Protein AF-D1YKJ6-F1 (afdb_monomer)

Sequence (142 aa):
MHAEGYTAFNQQAFNLIKKLLKEKDPNNTAELIDCTELFKKEPPRANMETRFTPYAMLRLFADQLPQIPDRILYLDDDIIVRKDISDFYNQDLANIELVGVLDFWGRFFFHNIHTHKTFDYLNSGVLLLNMAEIKKHNYLPK

Mean predicted aligned error: 5.77 Å

Solvent-accessible surface area (backbone atoms only — not comparable to full-atom values): 9109 Å² total; per-residue (Å²): 62,82,46,93,98,46,77,49,78,58,64,68,61,50,54,51,52,45,49,56,43,33,73,75,37,78,86,52,82,78,84,86,81,82,53,38,67,60,43,69,74,62,56,67,63,94,44,67,85,48,93,57,56,70,76,82,49,55,74,78,50,46,80,77,38,88,87,55,63,53,70,44,76,49,66,45,93,88,67,81,84,88,66,91,54,60,70,71,72,67,51,90,51,85,99,36,45,66,49,61,45,71,24,87,60,39,50,74,75,44,55,55,86,88,69,76,50,80,82,72,24,62,36,83,51,43,34,40,35,26,38,66,53,46,58,74,70,55,89,64,90,130

Foldseek 3Di:
DPDPPDDDDDPVVQVVVQVVQCVVPVPDGDDDDDCPVVCVVDPPVVPPPDPDDSVLVSVVCLLVDPVRDQKDKAADPPDDDPDDCVCVRPDDQVLNFKDAAQDPCCQPVPDPPPPPDGSPHGDPRTMIGRSVNVNVVCPDDD

Secondary structure (DSSP, 8-state):
--BTTBPPPPHHHHHHHHHHHHHH-TT--------HHHHHHS--HHHHTSS--GGGGGGGGGGG-TTS-SEEEEE-TT----S--HHHHTS--TT-SEEEEEPTTHHHH---TTT--TT--EEEEEEEEEHHHHHHH--S--

Structure (mmCIF, N/CA/C/O backbone):
data_AF-D1YKJ6-F1
#
_entry.id   AF-D1YKJ6-F1
#
loop_
_atom_site.group_PDB
_atom_site.id
_atom_site.type_symbol
_atom_site.label_atom_id
_atom_site.label_alt_id
_atom_site.label_comp_id
_atom_site.label_asym_id
_atom_site.label_entity_id
_atom_site.label_seq_id
_atom_site.pdbx_PDB_ins_code
_atom_site.Cartn_x
_atom_site.Cartn_y
_atom_site.Cartn_z
_atom_site.occupancy
_atom_site.B_iso_or_equiv
_atom_site.auth_seq_id
_atom_site.auth_comp_id
_atom_site.auth_asym_id
_atom_site.auth_atom_id
_atom_site.pdbx_PDB_model_num
ATOM 1 N N . MET A 1 1 ? 3.495 13.491 6.355 1.00 72.38 1 MET A N 1
ATOM 2 C CA . MET A 1 1 ? 4.918 13.806 6.165 1.00 72.38 1 MET A CA 1
ATOM 3 C C . MET A 1 1 ? 5.191 15.214 6.663 1.00 72.38 1 MET A C 1
ATOM 5 O O . MET A 1 1 ? 4.475 16.130 6.280 1.00 72.38 1 MET A O 1
ATOM 9 N N . HIS A 1 2 ? 6.194 15.372 7.520 1.00 72.31 2 HIS A N 1
ATOM 10 C CA . HIS A 1 2 ? 6.702 16.651 8.011 1.00 72.31 2 HIS A CA 1
ATOM 11 C C . HIS A 1 2 ? 7.989 17.005 7.248 1.00 72.31 2 HIS A C 1
ATOM 13 O O . HIS A 1 2 ? 9.096 16.899 7.777 1.00 72.31 2 HIS A O 1
ATOM 19 N N . ALA A 1 3 ? 7.845 17.369 5.973 1.00 70.25 3 ALA A N 1
ATOM 20 C CA . ALA A 1 3 ? 8.950 17.793 5.112 1.00 70.25 3 ALA A CA 1
ATOM 21 C C . ALA A 1 3 ? 8.741 19.245 4.666 1.00 70.25 3 ALA A C 1
ATOM 23 O O . ALA A 1 3 ? 7.610 19.729 4.632 1.00 70.25 3 ALA A O 1
ATOM 24 N N . GLU A 1 4 ? 9.824 19.947 4.340 1.00 74.00 4 GLU A N 1
ATOM 25 C CA . GLU A 1 4 ? 9.762 21.339 3.888 1.00 74.00 4 GLU A CA 1
ATOM 26 C C . GLU A 1 4 ? 8.826 21.476 2.675 1.00 74.00 4 GLU A C 1
ATOM 28 O O . GLU A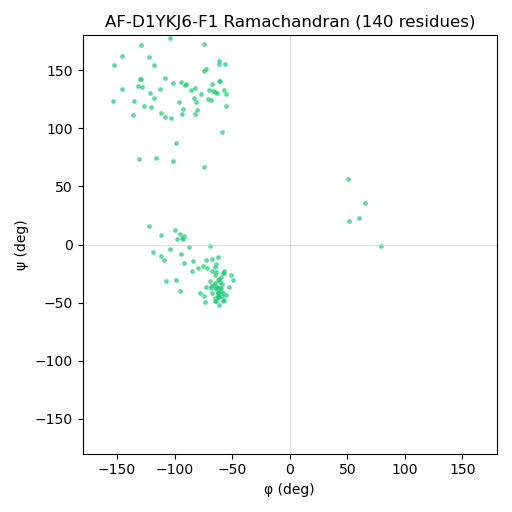 1 4 ? 8.906 20.694 1.730 1.00 74.00 4 GLU A O 1
ATOM 33 N N . GLY A 1 5 ? 7.887 22.425 2.733 1.00 78.69 5 GLY A N 1
ATOM 34 C CA . GLY A 1 5 ? 6.877 22.625 1.686 1.00 78.69 5 GLY A CA 1
ATOM 35 C C . GLY A 1 5 ? 5.680 21.662 1.714 1.00 78.69 5 GLY A C 1
ATOM 36 O O . GLY A 1 5 ? 4.764 21.837 0.913 1.00 78.69 5 GLY A O 1
ATOM 37 N N . TYR A 1 6 ? 5.627 20.695 2.641 1.00 82.38 6 TYR A N 1
ATOM 38 C CA . TYR A 1 6 ? 4.531 19.724 2.739 1.00 82.38 6 TYR A CA 1
ATOM 39 C C . TYR A 1 6 ? 3.946 19.642 4.148 1.00 82.38 6 TYR A C 1
ATOM 41 O O . TYR A 1 6 ? 4.651 19.548 5.151 1.00 82.38 6 TYR A O 1
ATOM 49 N N . THR A 1 7 ? 2.619 19.617 4.227 1.00 84.75 7 THR A N 1
ATOM 50 C CA . THR A 1 7 ? 1.893 19.436 5.487 1.00 84.75 7 THR A CA 1
ATOM 51 C C . THR A 1 7 ? 1.556 17.974 5.700 1.00 84.75 7 THR A C 1
ATOM 53 O O . THR A 1 7 ? 1.139 17.302 4.757 1.00 84.75 7 THR A O 1
ATOM 56 N N . ALA A 1 8 ? 1.673 17.49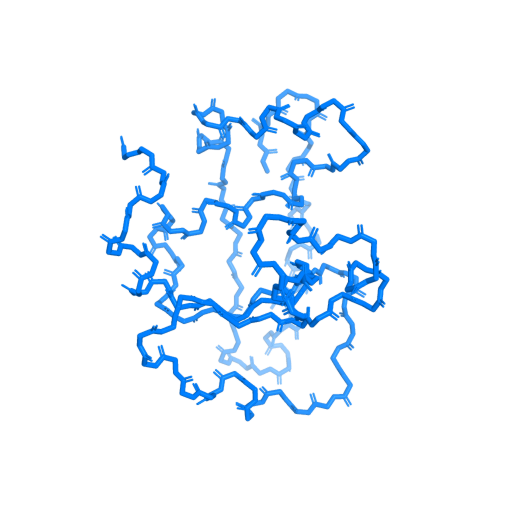2 6.937 1.00 89.00 8 ALA A N 1
ATOM 57 C CA . ALA A 1 8 ? 1.231 16.153 7.302 1.00 89.00 8 ALA A CA 1
ATOM 58 C C . ALA A 1 8 ? -0.281 15.966 7.093 1.00 89.00 8 ALA A C 1
ATOM 60 O O . ALA A 1 8 ? -1.046 16.932 7.059 1.00 89.00 8 ALA A O 1
ATOM 61 N N . PHE A 1 9 ? -0.702 14.706 6.960 1.00 91.12 9 PHE A N 1
ATOM 62 C CA . PHE A 1 9 ? -2.113 14.372 6.818 1.00 91.12 9 PHE A CA 1
ATOM 63 C C . PHE A 1 9 ? -2.899 14.815 8.059 1.00 91.12 9 PHE A C 1
ATOM 65 O O . PHE A 1 9 ? -2.419 14.707 9.188 1.00 91.12 9 PHE A O 1
ATOM 72 N N . ASN A 1 10 ? -4.107 15.336 7.851 1.00 94.00 10 ASN A N 1
ATOM 73 C CA . ASN A 1 10 ? -4.892 15.938 8.919 1.00 94.00 10 ASN A CA 1
ATOM 74 C C . ASN A 1 10 ? -5.372 14.879 9.934 1.00 94.00 10 ASN A C 1
ATOM 76 O O . ASN A 1 10 ? -6.072 13.927 9.585 1.00 94.00 10 ASN A O 1
ATOM 80 N N . GLN A 1 11 ? -5.052 15.086 11.214 1.00 95.19 11 GLN A N 1
ATOM 81 C CA . GLN A 1 11 ? -5.392 14.141 12.281 1.00 95.19 11 GLN A CA 1
ATOM 82 C C . GLN A 1 11 ? -6.906 14.013 12.522 1.00 95.19 11 GLN A C 1
ATOM 84 O O . GLN A 1 11 ? -7.391 12.929 12.840 1.00 95.19 11 GLN A O 1
ATOM 89 N N . GLN A 1 12 ? -7.670 15.098 12.369 1.00 96.81 12 GLN A N 1
ATOM 90 C CA . GLN A 1 12 ? -9.129 15.064 12.513 1.00 96.81 12 GLN A CA 1
ATOM 91 C C . GLN A 1 12 ? -9.766 14.252 11.378 1.00 96.81 12 GLN A C 1
ATOM 93 O O . GLN A 1 12 ? -10.636 13.423 11.641 1.00 96.81 12 GLN A O 1
ATOM 98 N N . ALA A 1 13 ? -9.284 14.425 10.142 1.00 96.56 13 ALA A N 1
ATOM 99 C CA . ALA A 1 13 ? -9.709 13.630 8.993 1.00 96.56 13 ALA A CA 1
ATOM 100 C C . ALA A 1 13 ? -9.379 12.141 9.188 1.00 96.56 13 ALA A C 1
ATOM 102 O O . ALA A 1 13 ? -10.246 11.290 9.000 1.00 96.56 13 ALA A O 1
ATOM 103 N N . PHE A 1 14 ? -8.168 11.816 9.655 1.00 97.06 14 PHE A N 1
ATOM 104 C CA . PHE A 1 14 ? -7.797 10.436 9.982 1.00 97.06 14 PHE A CA 1
ATOM 105 C C . PHE A 1 14 ? -8.706 9.825 11.057 1.00 97.06 14 PHE A C 1
ATOM 107 O O . PHE A 1 14 ? -9.181 8.700 10.906 1.00 97.06 14 PHE A O 1
ATOM 114 N N . ASN A 1 15 ? -9.002 10.571 12.125 1.00 97.88 15 ASN A N 1
ATOM 115 C CA . ASN A 1 15 ? -9.889 10.102 13.190 1.00 97.88 15 ASN A CA 1
ATOM 116 C C . ASN A 1 15 ? -11.315 9.841 12.678 1.00 97.88 15 ASN A C 1
ATOM 118 O O . ASN A 1 15 ? -11.943 8.870 13.102 1.00 97.88 15 ASN A O 1
ATOM 122 N N . LEU A 1 16 ? -11.809 10.666 11.748 1.00 98.00 16 LEU A N 1
ATOM 123 C CA . LEU A 1 16 ? -13.090 10.439 11.083 1.00 98.00 16 LEU A CA 1
ATOM 124 C C . LEU A 1 16 ? -13.069 9.148 10.252 1.00 98.00 16 LEU A C 1
ATOM 126 O O . LEU A 1 16 ? -13.955 8.315 10.421 1.00 98.00 16 LEU A O 1
ATOM 130 N N . ILE A 1 17 ? -12.046 8.942 9.418 1.00 97.00 17 ILE A N 1
ATOM 131 C CA . ILE A 1 17 ? -11.891 7.715 8.615 1.00 97.00 17 ILE A CA 1
ATOM 132 C C . ILE A 1 17 ? -11.851 6.482 9.523 1.00 97.00 17 ILE A C 1
ATOM 134 O O . ILE A 1 17 ? -12.603 5.530 9.321 1.00 97.00 17 ILE A O 1
ATOM 138 N N . LYS A 1 18 ? -11.025 6.515 10.573 1.00 97.94 18 LYS A N 1
ATOM 139 C CA . LYS A 1 18 ? -10.896 5.418 11.539 1.00 97.94 18 LYS A CA 1
ATOM 140 C C . LYS A 1 18 ? -12.229 5.084 12.210 1.00 97.94 18 LYS A C 1
ATOM 142 O O . LYS A 1 18 ? -12.546 3.908 12.377 1.00 97.94 18 LYS A O 1
ATOM 147 N N . LYS A 1 19 ? -13.012 6.104 12.578 1.00 98.00 19 LYS A N 1
ATOM 148 C CA . LYS A 1 19 ? -14.361 5.929 13.129 1.00 98.00 19 LYS A CA 1
ATOM 149 C C . LYS A 1 19 ? -15.286 5.241 12.118 1.00 98.00 19 LYS A C 1
ATOM 151 O O . LYS A 1 19 ? -15.872 4.219 12.458 1.00 98.00 19 LYS A O 1
ATOM 156 N N . LEU A 1 20 ? -15.366 5.750 10.886 1.00 98.00 20 LEU A N 1
ATOM 157 C CA . LEU A 1 20 ? -16.230 5.198 9.831 1.00 98.00 20 LEU A CA 1
ATOM 158 C C . LEU A 1 20 ? -15.887 3.736 9.504 1.00 98.00 20 LEU A C 1
ATOM 160 O O . LEU A 1 20 ? -16.781 2.908 9.334 1.00 98.00 20 LEU A O 1
ATOM 164 N N . LEU A 1 21 ? -14.596 3.394 9.469 1.00 97.50 21 LEU A N 1
ATOM 165 C CA . LEU A 1 21 ? -14.138 2.020 9.248 1.00 97.50 21 LEU A CA 1
ATOM 166 C C . LEU A 1 21 ? -14.613 1.071 10.354 1.00 97.50 21 LEU A C 1
ATOM 168 O O . LEU A 1 21 ? -15.105 -0.014 10.044 1.00 97.50 21 LEU A O 1
ATOM 172 N N . LYS A 1 22 ? -14.508 1.489 11.623 1.00 97.88 22 LYS A N 1
ATOM 173 C CA . LYS A 1 22 ? -14.963 0.706 12.784 1.00 97.88 22 LYS A CA 1
ATOM 174 C C . LYS A 1 22 ? -16.482 0.567 12.861 1.00 97.88 22 LYS A C 1
ATOM 176 O O . LYS A 1 22 ? -16.964 -0.482 13.272 1.00 97.88 22 LYS A O 1
ATOM 181 N N . GLU A 1 23 ? -17.228 1.599 12.470 1.00 98.25 23 GLU A N 1
ATOM 182 C CA . GLU A 1 23 ? -18.694 1.540 12.372 1.00 98.25 23 GLU A CA 1
ATOM 183 C C . GLU A 1 23 ? -19.151 0.549 11.296 1.00 98.25 23 GLU A C 1
ATOM 185 O O . GLU A 1 23 ? -20.184 -0.100 11.455 1.00 98.25 23 GLU A O 1
ATOM 190 N N . LYS A 1 24 ? -18.375 0.407 10.212 1.00 97.25 24 LYS A N 1
ATOM 191 C CA . LYS A 1 24 ? -18.664 -0.553 9.144 1.00 97.25 24 LYS A CA 1
ATOM 192 C C . LYS A 1 24 ? -18.355 -1.998 9.543 1.00 97.25 24 LYS A C 1
ATOM 194 O O . LYS A 1 24 ? -19.154 -2.878 9.234 1.00 97.25 24 LYS A O 1
ATOM 199 N N . ASP A 1 25 ? -17.214 -2.229 10.187 1.00 97.75 25 ASP A N 1
ATOM 200 C CA . ASP A 1 25 ? -16.821 -3.520 10.761 1.00 97.75 25 ASP A CA 1
ATOM 201 C C . ASP A 1 25 ? -15.852 -3.282 11.941 1.00 97.75 25 ASP A C 1
ATOM 203 O O . ASP A 1 25 ? -14.795 -2.668 11.748 1.00 97.75 25 ASP A O 1
ATOM 207 N N . PRO A 1 26 ? -16.153 -3.774 13.161 1.00 97.50 26 PRO A N 1
ATOM 208 C CA . PRO A 1 26 ? -15.272 -3.642 14.321 1.00 97.50 26 PRO A CA 1
ATOM 209 C C . PRO A 1 26 ? -13.862 -4.218 14.126 1.00 97.50 26 PRO A C 1
ATOM 211 O O . PRO A 1 26 ? -12.937 -3.789 14.823 1.00 97.50 26 PRO A O 1
ATOM 214 N N . ASN A 1 27 ? -13.677 -5.153 13.190 1.00 97.75 27 ASN A N 1
ATOM 215 C CA . ASN A 1 27 ? -12.384 -5.751 12.864 1.00 97.75 27 ASN A CA 1
ATOM 216 C C . ASN A 1 27 ? -11.521 -4.857 11.965 1.00 97.75 27 ASN A C 1
ATOM 218 O O . ASN A 1 27 ? -10.300 -5.003 11.977 1.00 97.75 27 ASN A O 1
ATOM 222 N N . ASN A 1 28 ? -12.107 -3.891 11.247 1.00 97.62 28 ASN A N 1
ATOM 223 C CA . ASN A 1 28 ? -11.341 -2.973 10.404 1.00 97.62 28 ASN A CA 1
ATOM 224 C C . ASN A 1 28 ? -10.340 -2.170 11.237 1.00 97.62 28 ASN A C 1
ATOM 226 O O . ASN A 1 28 ? -10.649 -1.703 12.336 1.00 97.62 28 ASN A O 1
ATOM 230 N N . THR A 1 29 ? -9.142 -1.950 10.712 1.00 96.25 29 THR A N 1
ATOM 231 C CA . THR A 1 29 ? -8.108 -1.133 11.353 1.00 96.25 29 THR A CA 1
ATOM 232 C C . THR A 1 29 ? -7.687 0.011 10.439 1.00 96.25 29 THR A C 1
ATOM 234 O O . THR A 1 29 ? -7.969 0.021 9.245 1.00 96.25 29 THR A O 1
ATOM 237 N N . ALA A 1 30 ? -7.061 1.024 11.032 1.00 96.50 30 ALA A N 1
ATOM 238 C CA . ALA A 1 30 ? -6.477 2.141 10.310 1.00 96.50 30 ALA A CA 1
ATOM 239 C C . ALA A 1 30 ? -5.222 2.593 11.050 1.00 96.50 30 ALA A C 1
ATOM 241 O O . ALA A 1 30 ? -5.255 2.777 12.274 1.00 96.50 30 ALA A O 1
ATOM 242 N N . GLU A 1 31 ? -4.149 2.797 10.297 1.00 95.56 31 GLU A N 1
ATOM 243 C CA . GLU A 1 31 ? -2.861 3.271 10.784 1.00 95.56 31 GLU A CA 1
ATOM 244 C C . GLU A 1 31 ? -2.398 4.448 9.927 1.00 95.56 31 GLU A C 1
ATOM 246 O O . GLU A 1 31 ? -2.634 4.481 8.719 1.00 95.56 31 GLU A O 1
ATOM 251 N N . LEU A 1 32 ? -1.767 5.431 10.568 1.00 94.19 32 LEU A N 1
ATOM 252 C CA . LEU A 1 32 ? -1.110 6.537 9.890 1.00 94.19 32 LEU A CA 1
ATOM 253 C C . LEU A 1 32 ? 0.397 6.336 10.036 1.00 94.19 32 LEU A C 1
ATOM 255 O O . LEU A 1 32 ? 0.930 6.460 11.136 1.00 94.19 32 LEU A O 1
ATOM 259 N N . ILE A 1 33 ? 1.065 6.011 8.933 1.00 93.06 33 ILE A N 1
ATOM 260 C CA . ILE A 1 33 ? 2.498 5.709 8.920 1.00 93.06 33 ILE A CA 1
ATOM 261 C C . ILE A 1 33 ? 3.270 6.968 8.520 1.00 93.06 33 ILE A C 1
ATOM 263 O O . ILE A 1 33 ? 3.043 7.539 7.449 1.00 93.06 33 ILE A O 1
ATOM 267 N N . ASP A 1 34 ? 4.197 7.406 9.372 1.00 91.50 34 ASP A N 1
ATOM 268 C CA . ASP A 1 34 ? 5.069 8.532 9.051 1.00 91.50 34 ASP A CA 1
ATOM 269 C C . ASP A 1 34 ? 6.260 8.083 8.194 1.00 91.50 34 ASP A C 1
ATOM 271 O O . ASP A 1 34 ? 7.152 7.374 8.651 1.00 91.50 34 ASP A O 1
ATOM 275 N N . CYS A 1 35 ? 6.278 8.534 6.941 1.00 91.62 35 CYS A N 1
ATOM 276 C CA . CYS A 1 35 ? 7.331 8.234 5.970 1.00 91.62 35 CYS A CA 1
ATOM 277 C C . CYS A 1 35 ? 8.361 9.369 5.827 1.00 91.62 35 CYS A C 1
ATOM 279 O O . CYS A 1 35 ? 9.133 9.377 4.872 1.00 91.62 35 CYS A O 1
ATOM 281 N N . THR A 1 36 ? 8.360 10.359 6.727 1.00 90.50 36 THR A N 1
ATOM 282 C CA . THR A 1 36 ? 9.173 11.580 6.588 1.00 90.50 36 THR A CA 1
ATOM 283 C C . THR A 1 36 ? 10.664 11.298 6.445 1.00 90.50 36 THR A C 1
ATOM 285 O O . THR A 1 36 ? 11.305 11.847 5.552 1.00 90.50 36 THR A O 1
ATOM 288 N N . GLU A 1 37 ? 11.223 10.440 7.294 1.00 90.69 37 GLU A N 1
ATOM 289 C CA . GLU A 1 37 ? 12.666 10.182 7.280 1.00 90.69 37 GLU A CA 1
ATOM 290 C C . GLU A 1 37 ? 13.092 9.354 6.061 1.00 90.69 37 GLU A C 1
ATOM 292 O O . GLU A 1 37 ? 14.117 9.656 5.454 1.00 90.69 37 GLU A O 1
ATOM 297 N N . LEU A 1 38 ? 12.268 8.393 5.625 1.00 90.38 38 LEU A N 1
ATOM 298 C CA . LEU A 1 38 ? 12.499 7.649 4.379 1.00 90.38 38 LEU A CA 1
ATOM 299 C C . LEU A 1 38 ? 12.482 8.580 3.165 1.00 90.38 38 LEU A C 1
ATOM 301 O O . LEU A 1 38 ? 13.391 8.544 2.338 1.00 90.38 38 LEU A O 1
ATOM 305 N N . PHE A 1 39 ? 11.499 9.479 3.113 1.00 89.56 39 PHE A N 1
ATOM 306 C CA . PHE A 1 39 ? 11.388 10.463 2.047 1.00 89.56 39 PHE A CA 1
ATOM 307 C C . PHE A 1 39 ? 12.587 11.420 1.998 1.00 89.56 39 PHE A C 1
ATOM 309 O O . PHE A 1 39 ? 13.074 11.742 0.919 1.00 89.56 39 PHE A O 1
ATOM 316 N N . LYS A 1 40 ? 13.087 11.878 3.154 1.00 88.81 40 LYS A N 1
ATOM 317 C CA . LYS A 1 40 ? 14.288 12.730 3.216 1.00 88.81 40 LYS A CA 1
ATOM 318 C C . LYS A 1 40 ? 15.558 11.976 2.824 1.00 88.81 40 LYS A C 1
ATOM 320 O O . LYS A 1 40 ? 16.436 12.579 2.210 1.00 88.81 40 LYS A O 1
ATOM 325 N N . LYS A 1 41 ? 15.668 10.696 3.200 1.00 89.88 41 LYS A N 1
ATOM 326 C CA . LYS A 1 41 ? 16.823 9.842 2.887 1.00 89.88 41 LYS A CA 1
ATOM 327 C C . LYS A 1 41 ? 16.942 9.624 1.379 1.00 89.88 41 LYS A C 1
ATOM 329 O O . LYS A 1 41 ? 18.021 9.830 0.831 1.00 89.88 41 LYS A O 1
ATOM 334 N N . GLU A 1 42 ? 15.840 9.268 0.722 1.00 87.19 42 GLU A N 1
ATOM 335 C CA . GLU A 1 42 ? 15.809 8.978 -0.714 1.00 87.19 42 GLU A CA 1
ATOM 336 C C . GLU A 1 42 ? 14.655 9.726 -1.404 1.00 87.19 42 GLU A C 1
ATOM 338 O O . GLU A 1 42 ? 13.630 9.132 -1.753 1.00 87.19 42 GLU A O 1
ATOM 343 N N . PRO A 1 43 ? 14.774 11.055 -1.590 1.00 86.12 43 PRO A N 1
ATOM 344 C CA . PRO A 1 43 ? 13.715 11.824 -2.217 1.00 86.12 43 PRO A CA 1
ATOM 345 C C . PRO A 1 43 ? 13.587 11.414 -3.692 1.00 86.12 43 PRO A C 1
ATOM 347 O O . PRO A 1 43 ? 14.602 11.302 -4.386 1.00 86.12 43 PRO A O 1
ATOM 350 N N . PRO A 1 44 ? 12.362 11.258 -4.222 1.00 86.44 44 PRO A N 1
ATOM 351 C CA . PRO A 1 44 ? 12.108 10.877 -5.611 1.00 86.44 44 PRO A CA 1
ATOM 352 C C . PRO A 1 44 ? 12.374 12.053 -6.570 1.00 86.44 44 PRO A C 1
ATOM 354 O O . PRO A 1 44 ? 11.468 12.604 -7.195 1.00 86.44 44 PRO A O 1
ATOM 357 N N . ARG A 1 45 ? 13.645 12.468 -6.674 1.00 86.56 45 ARG A N 1
ATOM 358 C CA . ARG A 1 45 ? 14.098 13.709 -7.332 1.00 86.56 45 ARG A CA 1
ATOM 359 C C . ARG A 1 45 ? 13.574 13.869 -8.758 1.00 86.56 45 ARG A C 1
ATOM 361 O O . ARG A 1 45 ? 13.200 14.974 -9.129 1.00 86.56 45 ARG A O 1
ATOM 368 N N . ALA A 1 46 ? 13.474 12.773 -9.513 1.00 84.38 46 ALA A N 1
ATOM 369 C CA . ALA A 1 46 ? 12.970 12.771 -10.890 1.00 84.38 46 ALA A CA 1
ATOM 370 C C . ALA A 1 46 ? 11.544 13.335 -11.027 1.00 84.38 46 ALA A C 1
ATOM 372 O O . ALA A 1 46 ? 11.168 13.823 -12.089 1.00 84.38 46 ALA A O 1
ATOM 373 N N . ASN A 1 47 ? 10.748 13.282 -9.960 1.00 84.12 47 ASN A N 1
ATOM 374 C CA . ASN A 1 47 ? 9.364 13.725 -9.969 1.00 84.12 47 ASN A CA 1
ATOM 375 C C . ASN A 1 47 ? 9.127 14.987 -9.123 1.00 84.12 47 ASN A C 1
ATOM 377 O O . ASN A 1 47 ? 8.050 15.574 -9.221 1.00 84.12 47 ASN A O 1
ATOM 381 N N . MET A 1 48 ? 10.110 15.427 -8.331 1.00 82.31 48 MET A N 1
ATOM 382 C CA . MET A 1 48 ? 9.983 16.583 -7.431 1.00 82.31 48 MET A CA 1
ATOM 383 C C . MET A 1 48 ? 9.768 17.910 -8.169 1.00 82.31 48 MET A C 1
ATOM 385 O O . MET A 1 48 ? 9.158 18.820 -7.618 1.00 82.31 48 MET A O 1
ATOM 389 N N . GLU A 1 49 ? 10.227 18.014 -9.417 1.00 81.88 49 GLU A N 1
ATOM 390 C CA . GLU A 1 49 ? 10.044 19.202 -10.268 1.00 81.88 49 GLU A CA 1
ATOM 391 C C . GLU A 1 49 ? 8.780 19.125 -11.143 1.00 81.88 49 GLU A C 1
ATOM 393 O O . GLU A 1 49 ? 8.556 19.956 -12.023 1.00 81.88 49 GLU A O 1
ATOM 398 N N . THR A 1 50 ? 7.942 18.109 -10.932 1.00 82.56 50 THR A N 1
ATOM 399 C CA . THR A 1 50 ? 6.721 17.892 -11.715 1.00 82.56 50 THR A CA 1
ATOM 400 C C . THR A 1 50 ? 5.473 18.303 -10.934 1.00 82.56 50 THR A C 1
ATOM 402 O O . THR A 1 50 ? 5.527 18.664 -9.763 1.00 82.56 50 THR A O 1
ATOM 405 N N . ARG A 1 51 ? 4.300 18.197 -11.569 1.00 79.38 51 ARG A N 1
ATOM 406 C CA . ARG A 1 51 ? 3.007 18.408 -10.897 1.00 79.38 51 ARG A CA 1
ATOM 407 C C . ARG A 1 51 ?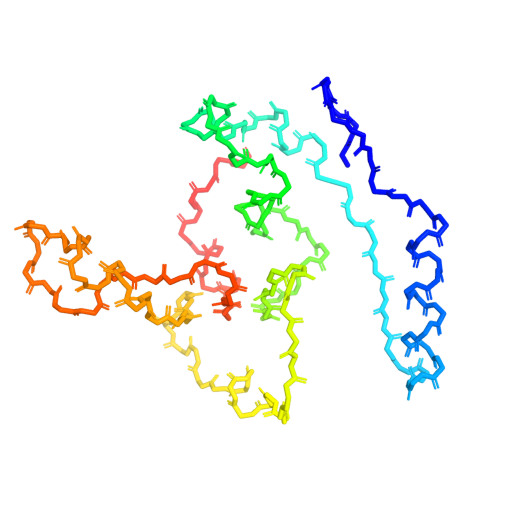 2.662 17.339 -9.849 1.00 79.38 51 ARG A C 1
ATOM 409 O O . ARG A 1 51 ? 1.668 17.494 -9.145 1.00 79.38 51 ARG A O 1
ATOM 416 N N . PHE A 1 52 ? 3.392 16.223 -9.810 1.00 78.12 52 PHE A N 1
ATOM 417 C CA . PHE A 1 52 ? 3.084 15.119 -8.908 1.00 78.12 52 PHE A CA 1
ATOM 418 C C . PHE A 1 52 ? 3.549 15.446 -7.493 1.00 78.12 52 PHE A C 1
ATOM 420 O O . PHE A 1 52 ? 4.698 15.818 -7.270 1.00 78.12 52 PHE A O 1
ATOM 427 N N . THR A 1 53 ? 2.652 15.285 -6.523 1.00 79.06 53 THR A N 1
ATOM 428 C CA . THR A 1 53 ? 2.999 15.502 -5.120 1.00 79.06 53 THR A CA 1
ATOM 429 C C . THR A 1 53 ? 3.854 14.338 -4.607 1.00 79.06 53 THR A C 1
ATOM 431 O O . THR A 1 53 ? 3.645 13.195 -5.019 1.00 79.06 53 THR A O 1
ATOM 434 N N . PRO A 1 54 ? 4.763 14.570 -3.647 1.00 77.69 54 PRO A N 1
ATOM 435 C CA . PRO A 1 54 ? 5.466 13.505 -2.931 1.00 77.69 54 PRO A CA 1
ATOM 436 C C . PRO A 1 54 ? 4.578 12.404 -2.368 1.00 77.69 54 PRO A C 1
ATOM 438 O O . PRO A 1 54 ? 4.995 11.253 -2.274 1.00 77.69 54 PRO A O 1
ATOM 441 N N . TYR A 1 55 ? 3.345 12.754 -2.000 1.00 82.25 55 TYR A N 1
ATOM 442 C CA . TYR A 1 55 ? 2.360 11.809 -1.491 1.00 82.25 55 TYR A CA 1
ATOM 443 C C . TYR A 1 55 ? 2.054 10.703 -2.504 1.00 82.25 55 TYR A C 1
ATOM 445 O O . TYR A 1 55 ? 1.980 9.537 -2.122 1.00 82.25 55 TYR A O 1
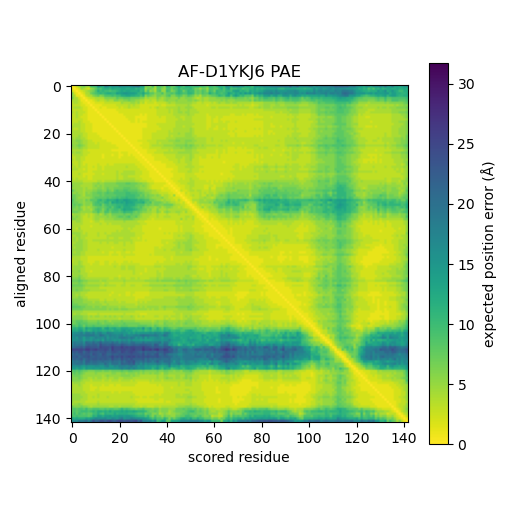ATOM 453 N N . ALA A 1 56 ? 2.019 11.040 -3.796 1.00 83.38 56 ALA A N 1
ATOM 454 C CA . ALA A 1 56 ? 1.862 10.075 -4.878 1.00 83.38 56 ALA A CA 1
ATOM 455 C C . ALA A 1 56 ? 3.093 9.171 -5.074 1.00 83.38 56 ALA A C 1
ATOM 457 O O . ALA A 1 56 ? 3.090 8.328 -5.959 1.00 83.38 56 ALA A O 1
ATOM 458 N N . MET A 1 57 ? 4.168 9.338 -4.304 1.00 87.06 57 MET A N 1
ATOM 459 C CA . MET A 1 57 ? 5.398 8.549 -4.432 1.00 87.06 57 MET A CA 1
ATOM 460 C C . MET A 1 57 ? 5.714 7.751 -3.171 1.00 87.06 57 MET A C 1
ATOM 462 O O . MET A 1 57 ? 6.609 6.916 -3.202 1.00 87.06 57 MET A O 1
ATOM 466 N N . LEU A 1 58 ? 4.961 7.936 -2.079 1.00 90.31 58 LEU A N 1
ATOM 467 C CA . LEU A 1 58 ? 5.234 7.254 -0.809 1.00 90.31 58 LEU A CA 1
ATOM 468 C C . LEU A 1 58 ? 5.184 5.726 -0.922 1.00 90.31 58 LEU A C 1
ATOM 470 O O . LEU A 1 58 ? 5.909 5.037 -0.210 1.00 90.31 58 LEU A O 1
ATOM 474 N N . ARG A 1 59 ? 4.392 5.196 -1.862 1.00 91.19 59 ARG A N 1
ATOM 475 C CA . ARG A 1 59 ? 4.338 3.758 -2.174 1.00 91.19 59 ARG A CA 1
ATOM 476 C C . ARG A 1 59 ? 5.694 3.163 -2.562 1.00 91.19 59 ARG A C 1
ATOM 478 O O . ARG A 1 59 ? 5.886 1.967 -2.390 1.00 91.19 59 ARG A O 1
ATOM 485 N N . LEU A 1 60 ? 6.627 3.977 -3.065 1.00 90.88 60 LEU A N 1
ATOM 486 C CA . LEU A 1 60 ? 7.975 3.526 -3.415 1.00 90.88 60 LEU A CA 1
ATOM 487 C C . LEU A 1 60 ? 8.756 3.042 -2.188 1.00 90.88 60 LEU A C 1
ATOM 489 O O . LEU A 1 60 ? 9.648 2.227 -2.349 1.00 90.88 60 LEU A O 1
ATOM 493 N N . PHE A 1 61 ? 8.398 3.495 -0.983 1.00 92.00 61 PHE A N 1
ATOM 494 C CA . PHE A 1 61 ? 9.054 3.111 0.270 1.00 92.00 61 PHE A CA 1
ATOM 495 C C . PHE A 1 61 ? 8.379 1.928 0.981 1.00 92.00 61 PHE A C 1
ATOM 497 O O . PHE A 1 61 ? 8.739 1.608 2.114 1.00 92.00 61 PHE A O 1
ATOM 504 N N . ALA A 1 62 ? 7.365 1.302 0.371 1.00 92.81 62 ALA A N 1
ATOM 505 C CA . ALA A 1 62 ? 6.541 0.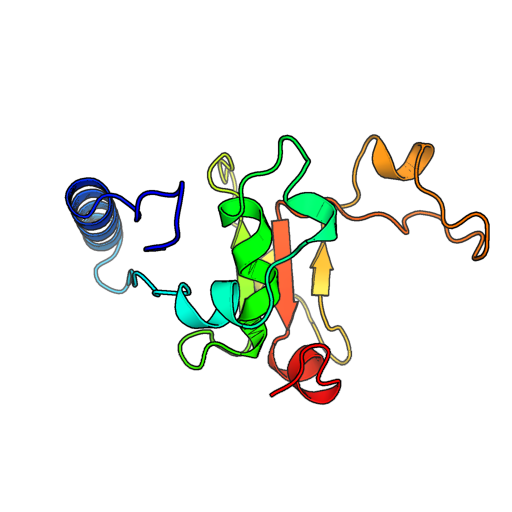286 1.029 1.00 92.81 62 ALA A CA 1
ATOM 506 C C . ALA A 1 62 ? 7.343 -0.939 1.505 1.00 92.81 62 ALA A C 1
ATOM 508 O O . ALA A 1 62 ? 7.025 -1.512 2.544 1.00 92.81 62 ALA A O 1
ATOM 509 N N . ASP A 1 63 ? 8.408 -1.312 0.794 1.00 92.31 63 ASP A N 1
ATOM 510 C CA . ASP A 1 63 ? 9.285 -2.434 1.141 1.00 92.31 63 ASP A CA 1
ATOM 511 C C . ASP A 1 63 ? 10.181 -2.155 2.362 1.00 92.31 63 ASP A C 1
ATOM 513 O O . ASP A 1 63 ? 10.639 -3.100 3.012 1.00 92.31 63 ASP A O 1
ATOM 517 N N . GLN A 1 64 ? 10.389 -0.880 2.710 1.00 91.94 64 GLN A N 1
ATOM 518 C CA . GLN A 1 64 ? 11.191 -0.442 3.857 1.00 91.94 64 GLN A CA 1
ATOM 519 C C . GLN A 1 64 ? 10.371 -0.197 5.133 1.00 91.94 64 GLN A C 1
ATOM 521 O O . GLN A 1 64 ? 10.945 0.028 6.200 1.00 91.94 64 GLN A O 1
ATOM 526 N N . LEU A 1 65 ? 9.039 -0.242 5.051 1.00 92.56 65 LEU A N 1
ATOM 527 C CA . LEU A 1 65 ? 8.147 0.018 6.179 1.00 92.56 65 LEU A CA 1
ATOM 528 C C . LEU A 1 65 ? 7.762 -1.297 6.882 1.00 92.56 65 LEU A C 1
ATOM 530 O O . LEU A 1 65 ? 7.017 -2.094 6.311 1.00 92.56 65 LEU A O 1
ATOM 534 N N . PRO A 1 66 ? 8.206 -1.550 8.129 1.00 92.00 66 PRO A N 1
ATOM 535 C CA . PRO A 1 66 ? 7.913 -2.804 8.833 1.00 92.00 66 PRO A CA 1
ATOM 536 C C . PRO A 1 66 ? 6.424 -3.013 9.149 1.00 92.00 66 PRO A C 1
ATOM 538 O O . PRO A 1 66 ? 6.008 -4.139 9.402 1.00 92.00 66 PRO A O 1
ATOM 541 N N . GLN A 1 67 ? 5.623 -1.946 9.140 1.00 94.56 67 GLN A N 1
ATOM 542 C CA . GLN A 1 67 ? 4.174 -1.991 9.351 1.00 94.56 67 GLN A CA 1
ATOM 543 C C . GLN A 1 67 ? 3.416 -2.527 8.127 1.00 94.56 67 GLN A C 1
ATOM 545 O O . GLN A 1 67 ? 2.259 -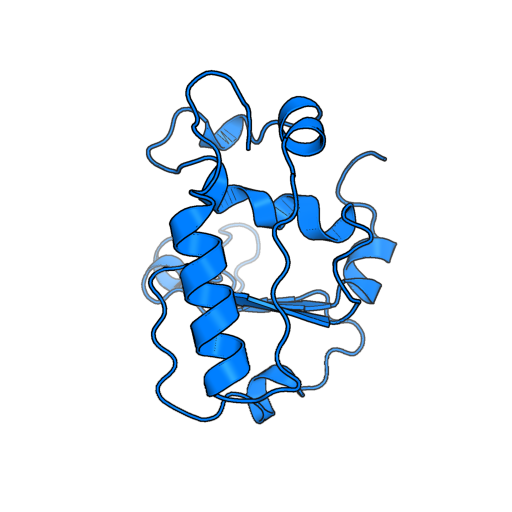2.930 8.244 1.00 94.56 67 GLN A O 1
ATOM 550 N N . ILE A 1 68 ? 4.047 -2.524 6.948 1.00 94.62 68 ILE A N 1
ATOM 551 C CA . ILE A 1 68 ? 3.435 -2.989 5.706 1.00 94.62 68 ILE A CA 1
ATOM 552 C C . ILE A 1 68 ? 3.522 -4.524 5.634 1.00 94.62 68 ILE A C 1
ATOM 554 O O . ILE A 1 68 ? 4.627 -5.078 5.681 1.00 94.62 68 ILE A O 1
ATOM 558 N N . PRO A 1 69 ? 2.381 -5.231 5.504 1.00 95.38 69 PRO A N 1
ATOM 559 C CA . PRO A 1 69 ? 2.363 -6.686 5.438 1.00 95.38 69 PRO A CA 1
ATOM 560 C C . PRO A 1 69 ? 2.862 -7.202 4.084 1.00 95.38 69 PRO A C 1
ATOM 562 O O . PRO A 1 69 ? 3.050 -6.451 3.128 1.00 95.38 69 PRO A O 1
ATOM 565 N N . ASP A 1 70 ? 3.025 -8.521 3.982 1.00 96.00 70 ASP A N 1
ATOM 566 C CA . ASP A 1 70 ? 3.608 -9.146 2.793 1.00 96.00 70 ASP A CA 1
ATOM 567 C C . ASP A 1 70 ? 2.740 -9.047 1.524 1.00 96.00 70 ASP A C 1
ATOM 569 O O . ASP A 1 70 ? 3.264 -9.109 0.412 1.00 96.00 70 ASP A O 1
ATOM 573 N N . ARG A 1 71 ? 1.422 -8.856 1.670 1.00 97.31 71 ARG A N 1
ATOM 574 C CA . ARG A 1 71 ? 0.475 -8.641 0.565 1.00 97.31 71 ARG A CA 1
ATOM 575 C C . ARG A 1 71 ? -0.320 -7.366 0.808 1.00 97.31 71 ARG A C 1
ATOM 577 O O . ARG A 1 71 ? -1.089 -7.298 1.768 1.00 97.31 71 ARG A O 1
ATOM 584 N N . ILE A 1 72 ? -0.210 -6.399 -0.100 1.00 96.56 72 ILE A N 1
ATOM 585 C CA . ILE A 1 72 ? -0.986 -5.155 -0.033 1.00 96.56 72 ILE A CA 1
ATOM 586 C C . ILE A 1 72 ? -1.668 -4.833 -1.353 1.00 96.56 72 ILE A C 1
ATOM 588 O O . ILE A 1 72 ? -1.098 -5.030 -2.419 1.00 96.56 72 ILE A O 1
ATOM 592 N N . LEU A 1 73 ? -2.883 -4.296 -1.269 1.00 96.81 73 LEU A N 1
ATOM 593 C CA . LEU A 1 73 ? -3.537 -3.632 -2.388 1.00 96.81 73 LEU A CA 1
ATOM 594 C C . LEU A 1 73 ? -3.453 -2.125 -2.165 1.00 96.81 73 LEU A C 1
ATOM 596 O O . LEU A 1 73 ? -4.108 -1.586 -1.276 1.00 96.81 73 LEU A O 1
ATOM 600 N N . TYR A 1 74 ? -2.624 -1.470 -2.964 1.00 95.62 74 TYR A N 1
ATOM 601 C CA . TYR A 1 74 ? -2.516 -0.023 -3.021 1.00 95.62 74 TYR A CA 1
ATOM 602 C C . TYR A 1 74 ? -3.608 0.548 -3.925 1.00 95.62 74 TYR A C 1
ATOM 604 O O . TYR A 1 74 ? -3.820 0.046 -5.033 1.00 95.62 74 TYR A O 1
ATOM 612 N N . LEU A 1 75 ? -4.261 1.606 -3.447 1.00 94.94 75 LEU A N 1
ATOM 613 C CA . LEU A 1 75 ? -5.270 2.378 -4.163 1.00 94.94 75 LEU A CA 1
ATOM 614 C C . LEU A 1 75 ? -4.936 3.866 -4.024 1.00 94.94 75 LEU A C 1
ATOM 616 O O . LEU A 1 75 ? -4.622 4.313 -2.917 1.00 94.94 75 LEU A O 1
ATOM 620 N N . ASP A 1 76 ? -5.036 4.617 -5.119 1.00 92.06 76 ASP A N 1
ATOM 621 C CA . ASP A 1 76 ? -5.062 6.080 -5.071 1.00 92.06 76 ASP A CA 1
ATOM 622 C C . ASP A 1 76 ? -6.281 6.564 -4.260 1.00 92.06 76 ASP A C 1
ATOM 624 O O . ASP A 1 76 ? -7.290 5.865 -4.103 1.00 92.06 76 ASP A O 1
ATOM 628 N N . ASP A 1 77 ? -6.181 7.770 -3.705 1.00 90.19 77 ASP A N 1
ATOM 629 C CA . ASP A 1 77 ? -7.189 8.347 -2.811 1.00 90.19 77 ASP A CA 1
ATOM 630 C C . ASP A 1 77 ? -8.480 8.781 -3.527 1.00 90.19 77 ASP A C 1
ATOM 632 O O . ASP A 1 77 ? -9.506 8.998 -2.878 1.00 90.19 77 ASP A O 1
ATOM 636 N N . ASP A 1 78 ? -8.454 8.854 -4.856 1.00 91.06 78 ASP A N 1
ATOM 637 C CA . ASP A 1 78 ? -9.580 9.191 -5.725 1.00 91.06 78 ASP A CA 1
ATOM 638 C C . ASP A 1 78 ? -10.330 7.961 -6.281 1.00 91.06 78 ASP A C 1
ATOM 640 O O . ASP A 1 78 ? -11.230 8.086 -7.119 1.00 91.06 78 ASP A O 1
ATOM 644 N N . ILE A 1 79 ? -10.019 6.760 -5.782 1.00 93.12 79 ILE A N 1
ATOM 645 C CA . ILE A 1 79 ? -10.634 5.509 -6.231 1.00 93.12 79 ILE A CA 1
ATOM 646 C C . ILE A 1 79 ? -11.948 5.218 -5.493 1.00 93.12 79 ILE A C 1
ATOM 648 O O . ILE A 1 79 ? -12.031 5.205 -4.266 1.00 93.12 79 ILE A O 1
ATOM 652 N N . ILE A 1 80 ? -12.983 4.859 -6.262 1.00 94.75 80 ILE A N 1
ATOM 653 C CA . ILE A 1 80 ? -14.248 4.324 -5.739 1.00 94.75 80 ILE A CA 1
ATOM 654 C C . ILE A 1 80 ? -14.390 2.854 -6.142 1.00 94.75 80 ILE A C 1
ATOM 656 O O . ILE A 1 80 ? -14.594 2.525 -7.315 1.00 94.75 80 ILE A O 1
ATOM 660 N N . VAL A 1 81 ? -14.358 1.959 -5.154 1.00 94.25 81 VAL A N 1
ATOM 661 C CA . VAL A 1 81 ? -14.573 0.519 -5.350 1.00 94.25 81 VAL A CA 1
ATOM 662 C C . VAL A 1 81 ? -16.074 0.225 -5.447 1.00 94.25 81 VAL A C 1
ATOM 664 O O . VAL A 1 81 ? -16.825 0.439 -4.499 1.00 94.25 81 VAL A O 1
ATOM 667 N N . ARG A 1 82 ? -16.529 -0.262 -6.610 1.00 96.19 82 ARG A N 1
ATOM 668 C CA . ARG A 1 82 ? -17.963 -0.508 -6.892 1.00 96.19 82 ARG A CA 1
ATOM 669 C C . ARG A 1 82 ? -18.391 -1.976 -6.843 1.00 96.19 82 ARG A C 1
ATOM 671 O O . ARG A 1 82 ? -19.559 -2.270 -7.083 1.00 96.19 82 ARG A O 1
ATOM 678 N N . LYS A 1 83 ? -17.454 -2.896 -6.628 1.00 95.19 83 LYS A N 1
ATOM 679 C CA . LYS A 1 83 ? -17.680 -4.346 -6.593 1.00 95.19 83 LYS A CA 1
ATOM 680 C C . LYS A 1 83 ? -16.741 -4.979 -5.580 1.00 95.19 83 LYS A C 1
ATOM 682 O O . LYS A 1 83 ? -15.748 -4.362 -5.208 1.00 95.19 83 LYS A O 1
ATOM 687 N N . ASP A 1 84 ? -17.062 -6.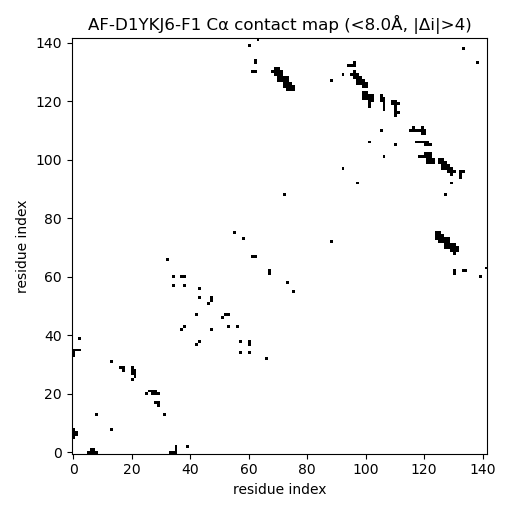198 -5.169 1.00 95.06 84 ASP A N 1
ATOM 688 C CA . ASP A 1 84 ? -16.142 -7.018 -4.394 1.00 95.06 84 ASP A CA 1
ATOM 689 C C . ASP A 1 84 ? -14.822 -7.201 -5.166 1.00 95.06 84 ASP A C 1
ATOM 691 O O . ASP A 1 84 ? -14.824 -7.446 -6.374 1.00 95.06 84 ASP A O 1
ATOM 695 N N . ILE A 1 85 ? -13.706 -7.001 -4.468 1.00 95.00 85 ILE A N 1
ATOM 696 C CA . ILE A 1 85 ? -12.343 -7.056 -5.012 1.00 95.00 85 ILE A CA 1
ATOM 697 C C . ILE A 1 85 ? -11.559 -8.250 -4.463 1.00 95.00 85 ILE A C 1
ATOM 699 O O . ILE A 1 85 ? -10.357 -8.345 -4.695 1.00 95.00 85 ILE A O 1
ATOM 703 N N . SER A 1 86 ? -12.210 -9.157 -3.735 1.00 96.00 86 SER A N 1
ATOM 704 C CA . SER A 1 86 ? -11.571 -10.280 -3.051 1.00 96.00 86 SER A CA 1
ATOM 70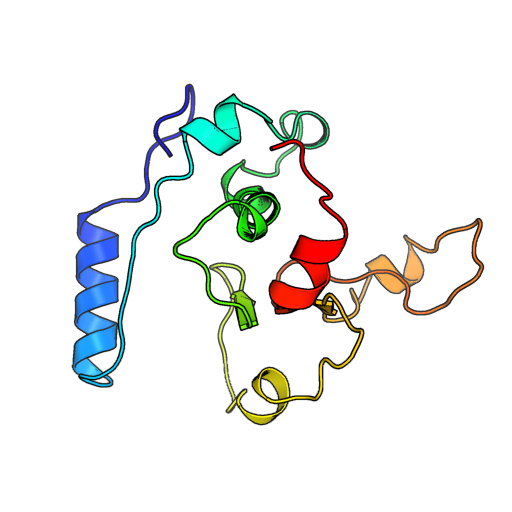5 C C . SER A 1 86 ? -10.889 -11.217 -4.035 1.00 96.00 86 SER A C 1
ATOM 707 O O . SER A 1 86 ? -9.762 -11.622 -3.782 1.00 96.00 86 SER A O 1
ATOM 709 N N . ASP A 1 87 ? -11.510 -11.514 -5.177 1.00 95.44 87 ASP A N 1
ATOM 710 C CA . ASP A 1 87 ? -10.894 -12.369 -6.202 1.00 95.44 87 ASP A CA 1
ATOM 711 C C . ASP A 1 87 ? -9.614 -11.735 -6.758 1.00 95.44 87 ASP A C 1
ATOM 713 O O . ASP A 1 87 ? -8.592 -12.403 -6.908 1.00 95.44 87 ASP A O 1
ATOM 717 N N . PHE A 1 88 ? -9.641 -10.419 -6.998 1.00 94.62 88 PHE A N 1
ATOM 718 C CA . PHE A 1 88 ? -8.454 -9.677 -7.412 1.00 94.62 88 PHE A CA 1
ATOM 719 C C . PHE A 1 88 ? -7.396 -9.676 -6.304 1.00 94.62 88 PHE A C 1
ATOM 721 O O . PHE A 1 88 ? -6.235 -9.960 -6.571 1.00 94.62 88 PHE A O 1
ATOM 728 N N . TYR A 1 89 ? -7.775 -9.409 -5.054 1.00 96.88 89 TYR A N 1
ATOM 729 C CA . TYR A 1 89 ? -6.842 -9.388 -3.929 1.00 96.88 89 TYR A CA 1
ATOM 730 C C . TYR A 1 89 ? -6.213 -10.756 -3.660 1.00 96.88 89 TYR A C 1
ATOM 732 O O . TYR A 1 89 ? -5.033 -10.802 -3.333 1.00 96.88 89 TYR A O 1
ATOM 740 N N . ASN A 1 90 ? -6.967 -11.850 -3.803 1.00 96.94 90 ASN A N 1
ATOM 741 C CA . ASN A 1 90 ? -6.557 -13.217 -3.466 1.00 96.94 90 ASN A CA 1
ATOM 742 C C . ASN A 1 90 ? -5.956 -13.997 -4.643 1.00 96.94 90 ASN A C 1
ATOM 744 O O . ASN A 1 90 ? -5.635 -15.174 -4.479 1.00 96.94 90 ASN A O 1
ATOM 748 N N . GLN A 1 91 ? -5.775 -13.369 -5.808 1.00 96.62 91 GLN A N 1
ATOM 749 C CA . GLN A 1 91 ? -5.141 -14.021 -6.953 1.00 96.62 91 GLN A CA 1
ATOM 750 C C . GLN A 1 91 ? -3.739 -14.550 -6.602 1.00 96.62 91 GLN A C 1
ATOM 752 O O . GLN A 1 91 ? -3.082 -14.069 -5.665 1.00 96.62 91 GLN A O 1
ATOM 757 N N . ASP A 1 92 ? -3.291 -15.557 -7.352 1.00 96.56 92 ASP A N 1
ATOM 758 C CA . ASP A 1 92 ? -1.962 -16.132 -7.173 1.00 96.56 92 ASP A CA 1
ATOM 759 C C . ASP A 1 92 ? -0.878 -15.109 -7.546 1.00 96.56 92 ASP A C 1
ATOM 761 O O . ASP A 1 92 ? -0.951 -14.451 -8.582 1.00 96.56 92 ASP A O 1
ATOM 765 N N . LEU A 1 93 ? 0.113 -14.972 -6.666 1.00 96.56 93 LEU A N 1
ATOM 766 C CA . LEU A 1 93 ? 1.251 -14.061 -6.809 1.00 96.56 93 LEU A CA 1
ATOM 767 C C . LEU A 1 93 ? 2.588 -14.817 -6.766 1.00 96.56 93 LEU A C 1
ATOM 769 O O . LEU A 1 93 ? 3.634 -14.207 -6.542 1.00 96.56 93 LEU A O 1
ATOM 773 N N . ALA A 1 94 ? 2.581 -16.144 -6.937 1.00 95.62 94 ALA A N 1
ATOM 774 C CA . ALA A 1 94 ? 3.796 -16.947 -6.944 1.00 95.62 94 ALA A CA 1
ATOM 775 C C . ALA A 1 94 ? 4.795 -16.435 -7.997 1.00 95.62 94 ALA A C 1
ATOM 777 O O . ALA A 1 94 ? 4.520 -16.450 -9.196 1.00 95.62 94 ALA A O 1
ATOM 778 N N . ASN A 1 95 ? 5.979 -16.014 -7.538 1.00 94.94 95 ASN A N 1
ATOM 779 C CA . ASN A 1 95 ? 7.049 -15.431 -8.362 1.00 94.94 95 ASN A CA 1
ATOM 780 C C . ASN A 1 95 ? 6.646 -14.140 -9.105 1.00 94.94 95 ASN A C 1
ATOM 782 O O . ASN A 1 95 ? 7.236 -13.802 -10.131 1.00 94.94 95 ASN A O 1
ATOM 786 N N . ILE A 1 96 ? 5.630 -13.431 -8.606 1.00 95.44 96 ILE A N 1
ATOM 787 C CA . ILE A 1 96 ? 5.162 -12.151 -9.139 1.00 95.44 96 ILE A CA 1
ATOM 788 C C . ILE A 1 96 ? 5.340 -11.094 -8.054 1.00 95.44 96 ILE A C 1
ATOM 790 O O . ILE A 1 96 ? 4.827 -11.248 -6.947 1.00 95.44 96 ILE A O 1
ATOM 794 N N . GLU A 1 97 ? 6.038 -10.010 -8.383 1.00 95.19 97 GLU A N 1
ATOM 795 C CA . GLU A 1 97 ? 6.261 -8.878 -7.477 1.00 95.19 97 GLU A CA 1
ATOM 796 C C . GLU A 1 97 ? 5.048 -7.964 -7.359 1.00 95.19 97 GLU A C 1
ATOM 798 O O . GLU A 1 97 ? 4.704 -7.506 -6.270 1.00 95.19 97 GLU A O 1
ATOM 803 N N . LEU A 1 98 ? 4.387 -7.692 -8.482 1.00 94.75 98 LEU A N 1
ATOM 804 C CA . LEU A 1 98 ? 3.211 -6.843 -8.514 1.00 94.75 98 LEU A CA 1
ATOM 805 C C . LEU A 1 98 ? 2.281 -7.186 -9.670 1.00 94.75 98 LEU A C 1
ATOM 807 O O . LEU A 1 98 ? 2.706 -7.653 -10.725 1.00 94.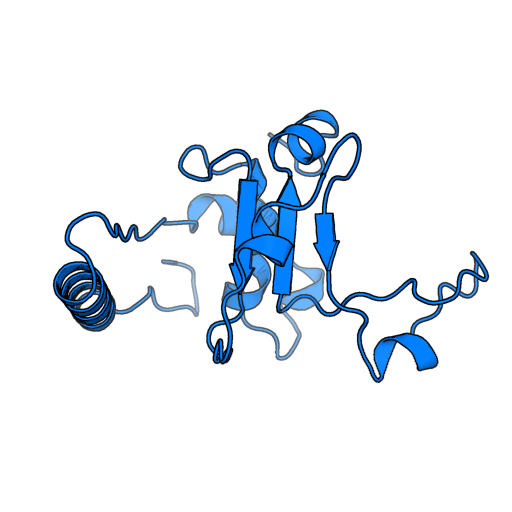75 98 LEU A O 1
ATOM 811 N N . VAL A 1 99 ? 1.009 -6.866 -9.474 1.00 94.25 99 VAL A N 1
ATOM 812 C CA . VAL A 1 99 ? -0.031 -6.860 -10.499 1.00 94.25 99 VAL A CA 1
ATOM 813 C C . VAL A 1 99 ? -0.613 -5.454 -10.558 1.00 94.25 99 VAL A C 1
ATOM 815 O O . VAL A 1 99 ? -0.972 -4.878 -9.532 1.00 94.25 99 VAL A O 1
ATOM 818 N N . GLY A 1 100 ? -0.716 -4.897 -11.761 1.00 90.44 100 GLY A N 1
ATOM 819 C CA . GLY A 1 100 ? -1.325 -3.591 -11.997 1.00 90.44 100 GLY A CA 1
ATOM 820 C C . GLY A 1 100 ? -2.371 -3.646 -13.101 1.00 90.44 100 GLY A C 1
ATOM 821 O O . GLY A 1 100 ? -2.509 -4.643 -13.812 1.00 90.44 100 GLY A O 1
ATOM 822 N N . VAL A 1 101 ? -3.101 -2.548 -13.258 1.00 86.75 101 VAL A N 1
ATOM 823 C CA . VAL A 1 101 ? -4.051 -2.373 -14.360 1.00 86.75 101 VAL A CA 1
ATOM 824 C C . VAL A 1 101 ? -3.330 -1.725 -15.534 1.00 86.75 101 VAL A C 1
ATOM 826 O O . VAL A 1 101 ? -2.558 -0.792 -15.348 1.00 86.75 101 VAL A O 1
ATOM 829 N N . LEU A 1 102 ? -3.587 -2.190 -16.754 1.00 84.62 102 LEU A N 1
ATOM 830 C CA . LEU A 1 102 ? -3.019 -1.572 -17.950 1.00 84.62 102 LEU A CA 1
ATOM 831 C C . LEU A 1 102 ? -3.509 -0.135 -18.103 1.00 84.62 102 LEU A C 1
ATOM 833 O O . LEU A 1 102 ? -4.715 0.120 -18.074 1.00 84.62 102 LEU A O 1
ATOM 837 N N . ASP A 1 103 ? -2.582 0.793 -18.328 1.00 81.19 103 ASP A N 1
ATOM 838 C CA . ASP A 1 103 ? -2.972 2.169 -18.606 1.00 81.19 103 ASP A CA 1
ATOM 839 C C . ASP A 1 103 ? -3.607 2.258 -19.997 1.00 81.19 103 ASP A C 1
ATOM 841 O O . ASP A 1 103 ? -3.028 1.834 -21.003 1.00 81.19 103 ASP A O 1
ATOM 845 N N . PHE A 1 104 ? -4.823 2.801 -20.061 1.00 74.81 104 PHE A N 1
ATOM 846 C CA . PHE A 1 104 ? -5.594 2.854 -21.300 1.00 74.81 104 PHE A CA 1
ATOM 847 C C . PHE A 1 104 ? -4.894 3.663 -22.395 1.00 74.81 104 PHE A C 1
ATOM 849 O O . PHE A 1 104 ? -4.964 3.281 -23.563 1.00 74.81 104 PHE A O 1
ATOM 856 N N . TRP A 1 105 ? -4.230 4.760 -22.026 1.00 68.50 105 TRP A N 1
ATOM 857 C CA . TRP A 1 105 ? -3.503 5.618 -22.958 1.00 68.50 105 TRP A CA 1
ATOM 858 C C . TRP A 1 105 ? -2.027 5.243 -23.006 1.00 68.50 105 TRP A C 1
ATOM 860 O O . TRP A 1 105 ? -1.440 5.180 -24.084 1.00 68.50 105 TRP A O 1
ATOM 870 N N . GLY A 1 106 ? -1.438 4.929 -21.853 1.00 63.38 106 GLY A N 1
ATOM 871 C CA . GLY A 1 106 ? -0.039 4.550 -21.730 1.00 63.38 106 GLY A CA 1
ATOM 872 C C . GLY A 1 106 ? 0.312 3.324 -22.563 1.00 63.38 106 GLY A C 1
ATOM 873 O O . GLY A 1 106 ? 1.360 3.320 -23.194 1.00 63.38 106 GLY A O 1
ATOM 874 N N . ARG A 1 107 ? -0.609 2.365 -22.723 1.00 65.44 107 ARG A N 1
ATOM 875 C CA . ARG A 1 107 ? -0.408 1.227 -23.636 1.00 65.44 107 ARG A CA 1
ATOM 876 C C . ARG A 1 107 ? -0.254 1.607 -25.115 1.00 65.44 107 ARG A C 1
ATOM 878 O O . ARG A 1 107 ? 0.004 0.717 -25.905 1.00 65.44 107 ARG A O 1
ATOM 885 N N . PHE A 1 108 ? -0.520 2.849 -25.521 1.00 65.75 108 PHE A N 1
ATOM 886 C CA . PHE A 1 108 ? -0.329 3.311 -26.902 1.00 65.75 108 PHE A CA 1
ATOM 887 C C . PHE A 1 108 ? 0.866 4.257 -27.041 1.00 65.75 108 PHE A C 1
ATOM 889 O O . PHE A 1 108 ? 1.492 4.296 -28.096 1.00 65.75 108 PHE A O 1
ATOM 896 N N . PHE A 1 109 ? 1.170 5.031 -25.995 1.00 65.25 109 PHE A N 1
ATOM 897 C CA . PHE A 1 109 ? 2.221 6.055 -26.025 1.00 65.25 109 PHE A CA 1
ATOM 898 C C . PHE A 1 109 ? 3.538 5.594 -25.401 1.00 65.25 109 PHE A C 1
ATOM 900 O O . PHE A 1 109 ? 4.606 6.036 -25.816 1.00 65.25 109 PHE A O 1
ATOM 907 N N . PHE A 1 110 ? 3.464 4.703 -24.417 1.00 64.25 110 PHE A N 1
ATOM 908 C CA . PHE A 1 110 ? 4.594 4.193 -23.659 1.00 64.25 110 PHE A CA 1
ATOM 909 C C . PHE A 1 110 ? 4.725 2.699 -23.918 1.00 64.25 110 PHE A C 1
ATOM 911 O O . PHE A 1 110 ? 4.391 1.867 -23.083 1.00 64.25 110 PHE A O 1
ATOM 918 N N . HIS A 1 111 ? 5.215 2.367 -25.106 1.00 61.84 111 HIS A N 1
ATOM 919 C CA . HIS A 1 111 ? 5.854 1.079 -25.310 1.00 61.84 111 HIS A CA 1
ATOM 920 C C . HIS A 1 111 ? 7.336 1.241 -25.041 1.00 61.84 111 HIS A C 1
ATOM 922 O O . HIS A 1 111 ? 7.954 2.208 -25.498 1.00 61.84 111 HIS A O 1
ATOM 928 N N . ASN A 1 112 ? 7.931 0.278 -24.346 1.00 57.88 112 ASN A N 1
ATOM 929 C CA . ASN A 1 112 ? 9.363 0.083 -24.427 1.00 57.88 112 ASN A CA 1
ATOM 930 C C . ASN A 1 112 ? 9.699 -0.182 -25.901 1.00 57.88 112 ASN A C 1
ATOM 932 O O . ASN A 1 112 ? 9.615 -1.310 -26.393 1.00 57.88 112 ASN A O 1
ATOM 936 N N . ILE A 1 113 ? 10.121 0.874 -26.602 1.00 55.25 113 ILE A N 1
ATOM 937 C CA . ILE A 1 113 ? 10.636 0.821 -27.977 1.00 55.25 113 ILE A CA 1
ATOM 938 C C . ILE A 1 113 ? 11.735 -0.248 -28.094 1.00 55.25 113 ILE A C 1
ATOM 940 O O . ILE A 1 113 ? 11.924 -0.832 -29.155 1.00 55.25 113 ILE A O 1
ATOM 944 N N . HIS A 1 114 ? 12.416 -0.544 -26.985 1.00 57.75 114 HIS A N 1
ATOM 945 C CA . HIS A 1 114 ? 13.489 -1.524 -26.892 1.00 57.75 114 HIS A CA 1
ATOM 946 C C . HIS A 1 114 ? 13.040 -2.976 -26.666 1.00 57.75 114 HIS A C 1
ATOM 948 O O . HIS A 1 114 ? 13.811 -3.879 -26.975 1.00 57.75 114 HIS A O 1
ATOM 954 N N . THR A 1 115 ? 11.846 -3.238 -26.119 1.00 65.25 115 THR A N 1
ATOM 955 C CA . THR A 1 115 ? 11.421 -4.614 -25.777 1.00 65.25 115 THR A CA 1
ATOM 956 C C . THR A 1 115 ? 10.321 -5.157 -26.684 1.00 65.25 115 THR A C 1
ATOM 958 O O . THR A 1 115 ? 10.079 -6.363 -26.656 1.00 65.25 115 THR A O 1
ATOM 961 N N . HIS A 1 116 ? 9.665 -4.300 -27.482 1.00 61.47 116 HIS A N 1
ATOM 962 C CA . HIS A 1 116 ? 8.538 -4.647 -28.364 1.00 61.47 116 HIS A CA 1
ATOM 963 C C . HIS A 1 116 ? 7.401 -5.419 -27.669 1.00 61.47 116 HIS A C 1
ATOM 965 O O . HIS A 1 116 ? 6.603 -6.088 -28.328 1.00 61.47 116 HIS A O 1
ATOM 971 N N . LYS A 1 117 ? 7.313 -5.351 -26.337 1.00 62.81 117 LYS A N 1
ATOM 972 C CA . LYS A 1 117 ? 6.255 -6.019 -25.585 1.00 62.81 117 LYS A CA 1
ATOM 973 C C . LYS A 1 117 ? 5.011 -5.144 -25.592 1.00 62.81 117 LYS A C 1
ATOM 975 O O . LYS A 1 117 ? 5.052 -3.987 -25.200 1.00 62.81 117 LYS A O 1
ATOM 980 N N . THR A 1 118 ? 3.893 -5.711 -26.024 1.00 61.19 118 THR A N 1
ATOM 981 C CA . THR A 1 118 ? 2.572 -5.107 -25.831 1.00 61.19 118 THR A CA 1
ATOM 982 C C . THR A 1 118 ? 2.162 -5.222 -24.364 1.00 61.19 118 THR A C 1
ATOM 984 O O . THR A 1 118 ? 2.510 -6.213 -23.722 1.00 61.19 118 THR A O 1
ATOM 987 N N . PHE A 1 119 ? 1.351 -4.281 -23.871 1.00 67.00 119 PHE A N 1
ATOM 988 C CA . PHE A 1 119 ? 0.801 -4.302 -22.504 1.00 67.00 119 PHE A CA 1
ATOM 989 C C . PHE A 1 119 ? 1.856 -4.165 -21.396 1.00 67.00 119 PHE A C 1
ATOM 991 O O . PHE A 1 119 ? 1.741 -4.757 -20.327 1.00 67.00 119 PHE A O 1
ATOM 998 N N . ASP A 1 120 ? 2.888 -3.373 -21.656 1.00 73.38 120 ASP A N 1
ATOM 999 C CA . ASP A 1 120 ? 4.050 -3.184 -20.792 1.00 73.38 120 ASP A CA 1
ATOM 1000 C C . ASP A 1 120 ? 3.973 -1.931 -19.905 1.00 73.38 120 ASP A C 1
ATOM 1002 O O . ASP A 1 120 ? 4.915 -1.641 -19.169 1.00 73.38 120 ASP A O 1
ATOM 1006 N N . TYR A 1 121 ? 2.848 -1.211 -19.941 1.00 81.00 121 TYR A N 1
ATOM 1007 C CA . TYR A 1 121 ? 2.634 -0.003 -19.153 1.00 81.00 121 TYR A CA 1
ATOM 1008 C C . TYR A 1 121 ? 1.431 -0.134 -18.218 1.00 81.00 121 TYR A C 1
ATOM 1010 O O . TYR A 1 121 ? 0.282 -0.298 -18.649 1.00 81.00 121 TYR A O 1
ATOM 1018 N N . LEU A 1 122 ? 1.709 -0.028 -16.921 1.00 87.81 122 LEU A N 1
ATOM 1019 C CA . LEU A 1 122 ? 0.725 -0.132 -15.853 1.00 87.81 122 LEU A CA 1
ATOM 1020 C C . LEU A 1 122 ? 0.348 1.255 -15.338 1.00 87.81 122 LEU A C 1
ATOM 1022 O O . LEU A 1 122 ? 1.199 2.123 -15.141 1.00 87.81 122 LEU A O 1
ATOM 1026 N N . ASN A 1 123 ? -0.938 1.440 -15.076 1.00 89.00 123 ASN A N 1
ATOM 1027 C CA . ASN A 1 123 ? -1.421 2.535 -14.263 1.00 89.00 123 ASN A CA 1
ATOM 1028 C C . ASN A 1 123 ? -1.012 2.289 -12.802 1.00 89.00 123 ASN A C 1
ATOM 1030 O O . ASN A 1 123 ? -1.179 1.187 -12.279 1.00 89.00 123 ASN A O 1
ATOM 1034 N N . SER A 1 124 ? -0.473 3.313 -12.141 1.00 89.06 124 SER A N 1
ATOM 1035 C CA . SER A 1 124 ? 0.060 3.186 -10.781 1.00 89.06 124 SER A CA 1
ATOM 1036 C C . SER A 1 124 ? -0.969 3.391 -9.670 1.00 89.06 124 SER A C 1
ATOM 1038 O O . SER A 1 124 ? -0.591 3.297 -8.506 1.00 89.06 124 SER A O 1
ATOM 1040 N N . GLY A 1 125 ? -2.225 3.700 -10.004 1.00 91.62 125 GLY A N 1
ATOM 1041 C CA . GLY A 1 125 ? -3.255 4.016 -9.014 1.00 91.62 125 GLY A CA 1
ATOM 1042 C C . GLY A 1 125 ? -3.943 2.798 -8.407 1.00 91.62 125 GLY A C 1
ATOM 1043 O O . GLY A 1 125 ? -4.607 2.911 -7.383 1.00 91.62 125 GLY A O 1
ATOM 1044 N N . VAL A 1 126 ? -3.771 1.615 -9.005 1.00 94.19 126 VAL A N 1
ATOM 1045 C CA . VAL A 1 126 ? -4.216 0.337 -8.434 1.00 94.19 126 VAL A CA 1
ATOM 1046 C C . VAL A 1 126 ? -3.110 -0.687 -8.618 1.00 94.19 126 VAL A C 1
ATOM 1048 O O . VAL A 1 126 ? -2.833 -1.109 -9.742 1.00 94.19 126 VAL A O 1
ATOM 1051 N N . LEU A 1 127 ? -2.490 -1.094 -7.512 1.00 95.75 127 LEU A N 1
ATOM 1052 C CA . LEU A 1 127 ? -1.382 -2.046 -7.518 1.00 95.75 127 LEU A CA 1
ATOM 1053 C C . LEU A 1 127 ? -1.579 -3.090 -6.422 1.00 95.75 127 LEU A C 1
ATOM 1055 O O . LEU A 1 127 ? -1.672 -2.753 -5.245 1.00 95.75 127 LEU A O 1
ATOM 1059 N N . LEU A 1 128 ? -1.600 -4.363 -6.797 1.00 97.19 128 LEU A N 1
ATOM 1060 C CA . LEU A 1 128 ? -1.491 -5.471 -5.858 1.00 97.19 128 LEU A CA 1
ATOM 1061 C C . LEU A 1 128 ? -0.020 -5.853 -5.755 1.00 97.19 128 LEU A C 1
ATOM 1063 O O . LEU A 1 128 ? 0.582 -6.253 -6.747 1.00 97.19 128 LEU A O 1
ATOM 1067 N N . LEU A 1 129 ? 0.560 -5.706 -4.571 1.00 96.88 129 LEU A N 1
ATOM 1068 C CA . LEU A 1 129 ? 1.986 -5.878 -4.347 1.00 96.88 129 LEU A CA 1
ATOM 1069 C C . LEU A 1 129 ? 2.259 -7.101 -3.472 1.00 96.88 129 LEU A C 1
ATOM 1071 O O . LEU A 1 129 ? 1.644 -7.285 -2.417 1.00 96.88 129 LEU A O 1
ATOM 1075 N N . ASN A 1 130 ? 3.231 -7.893 -3.907 1.00 97.50 130 ASN A N 1
ATOM 1076 C CA . ASN A 1 130 ? 3.836 -8.987 -3.169 1.00 97.50 130 ASN A CA 1
ATOM 1077 C C . ASN A 1 130 ? 5.151 -8.493 -2.555 1.00 97.50 130 ASN A C 1
ATOM 1079 O O . ASN A 1 130 ? 6.227 -8.601 -3.145 1.00 97.50 130 ASN A O 1
ATOM 1083 N N . MET A 1 131 ? 5.057 -7.922 -1.356 1.00 96.00 131 MET A N 1
ATOM 1084 C CA . MET A 1 131 ? 6.214 -7.394 -0.635 1.00 96.00 131 MET A CA 1
ATOM 1085 C C . MET A 1 131 ? 7.232 -8.490 -0.311 1.00 96.00 131 MET A C 1
ATOM 1087 O O . MET A 1 131 ? 8.425 -8.201 -0.273 1.00 96.00 131 MET A O 1
ATOM 1091 N N . ALA A 1 132 ? 6.797 -9.737 -0.100 1.00 94.62 132 ALA A N 1
ATOM 1092 C CA . ALA A 1 132 ? 7.716 -10.846 0.147 1.00 94.62 132 ALA A CA 1
ATOM 1093 C C . ALA A 1 132 ? 8.617 -11.131 -1.066 1.00 94.62 132 ALA A C 1
ATOM 1095 O O . ALA A 1 132 ? 9.794 -11.433 -0.882 1.00 94.62 132 ALA A O 1
ATOM 1096 N N . GLU A 1 133 ? 8.095 -11.007 -2.291 1.00 96.12 133 GLU A N 1
ATOM 1097 C CA . GLU A 1 133 ? 8.904 -11.119 -3.511 1.00 96.12 133 GLU A CA 1
ATOM 1098 C C . GLU A 1 133 ? 9.779 -9.876 -3.711 1.00 96.12 133 GLU A C 1
ATOM 1100 O O . GLU A 1 133 ? 10.995 -10.004 -3.820 1.00 96.12 133 GLU A O 1
ATOM 1105 N N . ILE A 1 134 ? 9.194 -8.676 -3.624 1.00 95.25 134 ILE A N 1
ATOM 1106 C CA . ILE A 1 134 ? 9.897 -7.392 -3.819 1.00 95.25 134 ILE A CA 1
ATOM 1107 C C . ILE A 1 134 ? 11.115 -7.262 -2.890 1.00 95.25 134 ILE A C 1
ATOM 1109 O O . ILE A 1 134 ? 12.208 -6.875 -3.311 1.00 95.25 134 ILE A O 1
ATOM 1113 N N . LYS A 1 135 ? 10.967 -7.638 -1.613 1.00 92.25 135 LYS A N 1
ATOM 1114 C CA . LYS A 1 135 ? 12.041 -7.552 -0.608 1.00 92.25 135 LYS A CA 1
ATOM 1115 C C . LYS A 1 135 ? 13.240 -8.461 -0.920 1.00 92.25 135 LYS A C 1
ATOM 1117 O O . LYS A 1 135 ? 14.317 -8.228 -0.367 1.00 92.25 135 LYS A O 1
ATOM 1122 N N . LYS A 1 136 ? 13.111 -9.465 -1.801 1.00 92.75 136 LYS A N 1
ATOM 1123 C CA . LYS A 1 136 ? 14.245 -10.307 -2.237 1.00 92.75 136 LYS A CA 1
ATOM 1124 C C . LYS A 1 136 ? 15.235 -9.532 -3.104 1.00 92.75 136 LYS A C 1
ATOM 1126 O O . LYS A 1 136 ? 16.432 -9.808 -3.052 1.00 92.75 136 LYS A O 1
ATOM 1131 N N . HIS A 1 137 ? 14.749 -8.556 -3.869 1.00 86.56 137 HIS A N 1
ATOM 1132 C CA . HIS A 1 137 ? 15.535 -7.852 -4.880 1.00 86.56 137 HIS A CA 1
ATOM 1133 C C . HIS A 1 137 ? 16.217 -6.578 -4.360 1.00 86.56 137 HIS A C 1
ATOM 1135 O O . HIS A 1 137 ? 17.184 -6.129 -4.969 1.00 86.56 137 HIS A O 1
ATOM 1141 N N . ASN A 1 138 ? 15.799 -6.054 -3.198 1.00 80.88 138 ASN A N 1
ATOM 1142 C CA . ASN A 1 138 ? 16.387 -4.877 -2.534 1.00 80.88 138 ASN A CA 1
ATOM 1143 C C . ASN A 1 138 ? 16.529 -3.661 -3.472 1.00 80.88 138 ASN A C 1
ATOM 1145 O O . ASN A 1 138 ? 17.625 -3.126 -3.645 1.00 80.88 138 ASN A O 1
ATOM 1149 N N . TYR A 1 139 ? 15.423 -3.224 -4.081 1.00 81.88 139 TYR A N 1
ATOM 1150 C CA . TYR A 1 139 ? 15.426 -2.100 -5.026 1.00 81.88 139 TYR A CA 1
ATOM 1151 C C . TYR A 1 139 ? 15.890 -0.774 -4.420 1.00 81.88 139 TYR A C 1
ATOM 1153 O O . TYR A 1 139 ? 16.461 0.050 -5.133 1.00 81.88 139 TYR A O 1
ATOM 1161 N N . LEU A 1 140 ? 15.659 -0.569 -3.122 1.00 73.75 140 LEU A N 1
ATOM 1162 C CA . LEU A 1 140 ? 16.101 0.618 -2.404 1.00 73.75 140 LEU A CA 1
ATOM 1163 C C . LEU A 1 140 ? 17.262 0.308 -1.443 1.00 73.75 140 LEU A C 1
ATOM 1165 O O . LEU A 1 140 ? 17.262 -0.740 -0.787 1.00 73.75 140 LEU A O 1
ATOM 1169 N N . PRO A 1 141 ? 18.234 1.229 -1.298 1.00 67.94 141 PRO A N 1
ATOM 1170 C CA . PRO A 1 141 ? 19.334 1.072 -0.354 1.00 67.94 141 PRO A CA 1
ATOM 1171 C C . PRO A 1 141 ? 18.825 1.065 1.099 1.00 67.94 141 PRO A C 1
ATOM 1173 O O . PRO A 1 141 ? 18.045 1.934 1.509 1.00 67.94 141 PRO A O 1
ATOM 1176 N N . LYS A 1 142 ? 19.277 0.074 1.878 1.00 60.09 142 LYS A N 1
ATOM 1177 C CA . LYS A 1 142 ? 18.942 -0.091 3.304 1.00 60.09 142 LYS A CA 1
ATOM 1178 C C . LYS A 1 142 ? 19.656 0.922 4.192 1.00 60.09 142 LYS A C 1
ATOM 1180 O O . LYS A 1 142 ? 20.773 1.364 3.857 1.00 60.09 142 LYS A O 1
#

InterPro domains:
  IPR002495 Glycosyl transferase, family 8 [PF01501] (9-140)
  IPR029044 Nucleotide-diphospho-sugar transferases [G3DSA:3.90.550.10] (5-142)
  IPR029044 Nucleotide-diphospho-sugar transferases [SSF53448] (9-140)

pLDDT: mean 87.51, std 11.19, range [55.25, 98.25]

Radius of gyration: 16.94 Å; Cα contacts (8 Å, |Δi|>4): 134; chains: 1; bounding box: 38×40×43 Å

Nearest PDB structures (foldseek):
  1ga8-assembly1_A  TM=7.787E-01  e=1.226E-03  Neisseria meningitidis
  1ss9-assembly1_A  TM=7.774E-01  e=1.601E-03  Neisseria meningitidis
  6u4b-assembly1_A  TM=7.319E-01  e=3.568E-03  Klebsiella pneumoniae
  7zvj-assembly1_B  TM=6.898E-01  e=1.716E-01  Homo sapiens

Organism: NCBI:txid679196